Protein AF-A0A8B7NJ56-F1 (afdb_monomer_lite)

Foldseek 3Di:
DPVVVVVVVVVVPPDPQLCCPNHCLVVLLVQLVVLVVCPVPDDPVSSVVSVVSNVVSVVVSCVVVVVVCVVPDPVCVVCVVVVVVVVCVVVPPVVVVVVVVVVCVVPVVVVVVVPDDD

Structure (mmCIF, N/CA/C/O backbone):
data_AF-A0A8B7NJ56-F1
#
_entry.id   AF-A0A8B7NJ56-F1
#
loop_
_atom_site.group_PDB
_atom_site.id
_atom_site.type_symbol
_atom_site.label_atom_id
_atom_site.label_alt_id
_atom_site.label_comp_id
_atom_site.label_asym_id
_atom_site.label_entity_id
_atom_site.label_seq_id
_atom_site.pdbx_PDB_ins_code
_atom_site.Cartn_x
_atom_site.Cartn_y
_atom_site.Cartn_z
_atom_site.occupancy
_atom_site.B_iso_or_equiv
_atom_site.auth_seq_id
_atom_site.auth_comp_id
_atom_site.auth_asym_id
_atom_site.auth_atom_id
_atom_site.pdbx_PDB_model_num
ATOM 1 N N . MET A 1 1 ? -28.098 -29.980 14.544 1.00 54.25 1 MET A N 1
ATOM 2 C CA . MET A 1 1 ? -26.765 -29.330 14.567 1.00 54.25 1 MET A CA 1
ATOM 3 C C . MET A 1 1 ? -26.310 -28.888 13.172 1.00 54.25 1 MET A C 1
ATOM 5 O O . MET A 1 1 ? -25.284 -28.233 13.063 1.00 54.25 1 MET A O 1
ATOM 9 N N . ASP A 1 2 ? -27.107 -29.139 12.131 1.00 60.75 2 ASP A N 1
ATOM 10 C CA . ASP A 1 2 ? -26.711 -28.946 10.728 1.00 60.75 2 ASP A CA 1
ATOM 11 C C . ASP A 1 2 ? -26.980 -27.530 10.190 1.00 60.75 2 ASP A C 1
ATOM 13 O O . ASP A 1 2 ? -26.286 -27.057 9.295 1.00 60.75 2 ASP A O 1
ATOM 17 N N . ASN A 1 3 ? -27.918 -26.794 10.798 1.00 60.06 3 ASN A N 1
ATOM 18 C CA . ASN A 1 3 ? -28.292 -25.446 10.351 1.00 60.06 3 ASN A CA 1
ATOM 19 C C . ASN A 1 3 ? -27.272 -24.357 10.753 1.00 60.06 3 ASN A C 1
ATOM 21 O O . ASN A 1 3 ? -27.159 -23.329 10.101 1.00 60.06 3 ASN A O 1
ATOM 25 N N . ALA A 1 4 ? -26.480 -24.596 11.806 1.00 61.66 4 ALA A N 1
ATOM 26 C CA . ALA A 1 4 ? -25.437 -23.666 12.255 1.00 61.66 4 ALA A CA 1
ATOM 27 C C . ALA A 1 4 ? -24.161 -23.737 11.398 1.00 61.66 4 ALA A C 1
ATOM 29 O O . ALA A 1 4 ? -23.346 -22.819 11.437 1.00 61.66 4 ALA A O 1
ATOM 30 N N . LYS A 1 5 ? -23.977 -24.831 10.647 1.00 60.78 5 LYS A N 1
ATOM 31 C CA . LYS A 1 5 ? -22.872 -24.984 9.697 1.00 60.78 5 LYS A CA 1
ATOM 32 C C . LYS A 1 5 ? -23.228 -24.326 8.362 1.00 60.78 5 LYS A C 1
ATOM 34 O O . LYS A 1 5 ? -22.450 -23.524 7.877 1.00 60.78 5 LYS A O 1
ATOM 39 N N . ALA A 1 6 ? -24.459 -24.523 7.880 1.00 59.53 6 ALA A N 1
ATOM 40 C CA . ALA A 1 6 ? -24.974 -23.862 6.679 1.00 59.53 6 ALA A CA 1
ATOM 41 C C . ALA A 1 6 ? -25.051 -22.324 6.795 1.00 59.53 6 ALA A C 1
ATOM 43 O O . ALA A 1 6 ? -24.849 -21.635 5.800 1.00 59.53 6 ALA A O 1
ATOM 44 N N . ASP A 1 7 ? -25.319 -21.781 7.987 1.00 56.56 7 ASP A N 1
ATOM 45 C CA . ASP A 1 7 ? -25.309 -20.331 8.254 1.00 56.56 7 ASP A CA 1
ATOM 46 C C . ASP A 1 7 ? -23.877 -19.762 8.360 1.00 56.56 7 ASP A C 1
ATOM 48 O O . ASP A 1 7 ? -23.598 -18.657 7.900 1.00 56.56 7 ASP A O 1
ATOM 52 N N . ARG A 1 8 ? -22.928 -20.553 8.889 1.00 57.16 8 ARG A N 1
ATOM 53 C CA . ARG A 1 8 ? -21.502 -20.183 8.927 1.00 57.16 8 ARG A CA 1
ATOM 54 C C . ARG A 1 8 ? -20.827 -20.274 7.560 1.00 57.16 8 ARG A C 1
ATOM 56 O O . ARG A 1 8 ? -20.029 -19.399 7.245 1.00 57.16 8 ARG A O 1
ATOM 63 N N . ASP A 1 9 ? -21.190 -21.265 6.750 1.00 52.62 9 ASP A N 1
ATOM 64 C CA . ASP A 1 9 ? -20.691 -21.429 5.382 1.00 52.62 9 ASP A CA 1
ATOM 65 C C . ASP A 1 9 ? -21.241 -20.312 4.461 1.00 52.62 9 ASP A C 1
ATOM 67 O O . ASP A 1 9 ? -20.530 -19.808 3.595 1.00 52.62 9 ASP A O 1
ATOM 71 N N . GLN A 1 10 ? -22.472 -19.832 4.701 1.00 52.25 10 GLN A N 1
ATOM 72 C CA . GLN A 1 10 ? -23.060 -18.684 3.985 1.00 52.25 10 GLN A CA 1
ATOM 73 C C . GLN A 1 10 ? -22.479 -17.320 4.404 1.00 52.25 10 GLN A C 1
ATOM 75 O O . GLN A 1 10 ? -22.551 -16.358 3.636 1.00 52.25 10 GLN A O 1
ATOM 80 N N . ALA A 1 11 ? -21.877 -17.215 5.592 1.00 51.41 11 ALA A N 1
ATOM 81 C CA . ALA A 1 11 ? -21.244 -15.984 6.066 1.00 51.41 11 ALA A CA 1
ATOM 82 C C . ALA A 1 11 ? -19.818 -15.771 5.513 1.00 51.41 11 ALA A C 1
ATOM 84 O O . ALA A 1 11 ? -19.349 -14.632 5.495 1.00 51.41 11 ALA A O 1
ATOM 85 N N . GLU A 1 12 ? -19.139 -16.823 5.036 1.00 52.03 12 GLU A N 1
ATOM 86 C CA . GLU A 1 12 ? -17.813 -16.720 4.397 1.00 52.03 12 GLU A CA 1
ATOM 87 C C . GLU A 1 12 ? -17.866 -16.408 2.889 1.00 52.03 12 GLU A C 1
ATOM 89 O O . GLU A 1 12 ? -16.920 -15.823 2.357 1.00 52.03 12 GLU A O 1
ATOM 94 N N . ASP A 1 13 ? -18.961 -16.742 2.198 1.00 49.28 13 ASP A N 1
ATOM 95 C CA . ASP A 1 13 ? -19.052 -16.639 0.730 1.00 49.28 13 ASP A CA 1
ATOM 96 C C . ASP A 1 13 ? -19.449 -15.241 0.219 1.00 49.28 13 ASP A C 1
ATOM 98 O O . ASP A 1 13 ? -19.196 -14.881 -0.931 1.00 49.28 13 ASP A O 1
ATOM 102 N N . LYS A 1 14 ? -19.982 -14.367 1.083 1.00 46.59 14 LYS A N 1
ATOM 103 C CA . LYS A 1 14 ? -20.295 -12.978 0.708 1.00 46.59 14 LYS A CA 1
ATOM 104 C C . LYS A 1 14 ? -19.045 -12.087 0.750 1.00 46.59 14 LYS A C 1
ATOM 106 O O . LYS A 1 14 ? -19.021 -11.064 1.434 1.00 46.59 14 LYS A O 1
ATOM 111 N N . LYS A 1 15 ? -17.988 -12.465 0.025 1.00 60.19 15 LYS A N 1
ATOM 112 C CA . LYS A 1 15 ? -16.855 -11.571 -0.252 1.00 60.19 15 LYS A CA 1
ATOM 113 C C . LYS A 1 15 ? -17.391 -10.348 -0.992 1.00 60.19 15 LYS A C 1
ATOM 115 O O . LYS A 1 15 ? -17.864 -10.464 -2.119 1.00 60.19 15 LYS A O 1
ATOM 120 N N . GLU A 1 16 ? -17.345 -9.180 -0.350 1.00 61.78 16 GLU A N 1
ATOM 121 C CA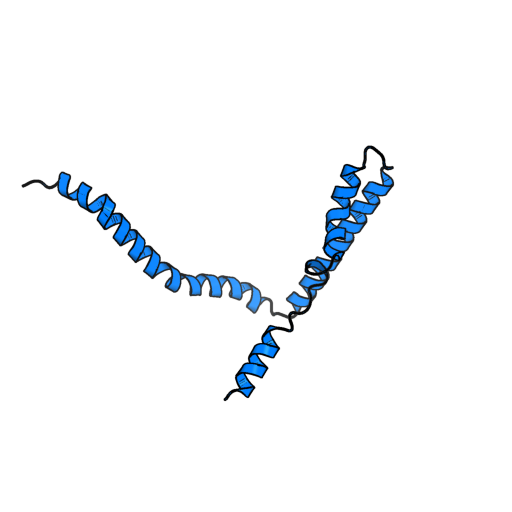 . GLU A 1 16 ? -17.546 -7.906 -1.044 1.00 61.78 16 GLU A CA 1
ATOM 122 C C . GLU A 1 16 ? -16.615 -7.883 -2.261 1.00 61.78 16 GLU A C 1
ATOM 124 O O . GLU A 1 16 ? -15.397 -7.945 -2.104 1.00 61.78 16 GLU A O 1
ATOM 129 N N . VAL A 1 17 ? -17.194 -7.842 -3.463 1.00 58.97 17 VAL A N 1
ATOM 130 C CA . VAL A 1 17 ? -16.439 -7.765 -4.717 1.00 58.97 17 VAL A CA 1
ATOM 131 C C . VAL A 1 17 ? -15.620 -6.477 -4.678 1.00 58.97 17 VAL A C 1
ATOM 133 O O . VAL A 1 17 ? -16.184 -5.379 -4.670 1.00 58.97 17 VAL A O 1
ATOM 136 N N . ASP A 1 18 ? -14.292 -6.591 -4.616 1.00 68.50 18 ASP A N 1
ATOM 137 C CA . ASP A 1 18 ? -13.410 -5.428 -4.641 1.00 68.50 18 ASP A CA 1
ATOM 138 C C . ASP A 1 18 ? -13.396 -4.911 -6.080 1.00 68.50 18 ASP A C 1
ATOM 140 O O . ASP A 1 18 ? -12.722 -5.464 -6.944 1.00 68.50 18 ASP A O 1
ATOM 144 N N . ILE A 1 19 ? -14.169 -3.861 -6.364 1.00 73.12 19 ILE A N 1
ATOM 145 C CA . ILE A 1 19 ? -14.335 -3.288 -7.712 1.00 73.12 19 ILE A CA 1
ATOM 146 C C . ILE A 1 19 ? -12.977 -2.969 -8.368 1.00 73.12 19 ILE A C 1
ATOM 148 O O . ILE A 1 19 ? -12.832 -3.085 -9.584 1.00 73.12 19 ILE A O 1
ATOM 152 N N . TYR A 1 20 ? -11.952 -2.639 -7.581 1.00 73.56 20 TYR A N 1
ATOM 153 C CA . TYR A 1 20 ? -10.616 -2.308 -8.075 1.00 73.56 20 TYR A CA 1
ATOM 154 C C . TYR A 1 20 ? -9.713 -3.540 -8.276 1.00 73.56 20 TYR A C 1
ATOM 156 O O . TYR A 1 20 ? -8.690 -3.478 -8.956 1.00 73.56 20 TYR A O 1
ATOM 164 N N . ARG A 1 21 ? -10.067 -4.707 -7.733 1.00 69.50 21 ARG A N 1
ATOM 165 C CA . ARG A 1 21 ? -9.304 -5.951 -7.945 1.00 69.50 21 ARG A CA 1
ATOM 166 C C . ARG A 1 21 ? -10.035 -6.989 -8.774 1.00 69.50 21 ARG A C 1
ATOM 168 O O . ARG A 1 21 ? -9.409 -7.649 -9.596 1.00 69.50 21 ARG A O 1
ATOM 175 N N . ASP A 1 22 ? -11.325 -7.139 -8.589 1.00 76.88 22 ASP A N 1
ATOM 176 C CA . ASP A 1 22 ? -12.074 -8.266 -9.131 1.00 76.88 22 ASP A CA 1
ATOM 177 C C . ASP A 1 22 ? -12.791 -7.896 -10.437 1.00 76.88 22 ASP A C 1
ATOM 179 O O . ASP A 1 22 ? -13.290 -8.764 -11.146 1.00 76.88 22 ASP A O 1
ATOM 183 N N . THR A 1 23 ? -12.787 -6.608 -10.800 1.00 80.50 23 THR A N 1
ATOM 184 C CA . THR A 1 23 ? -13.425 -6.084 -12.017 1.00 80.50 23 THR A CA 1
ATOM 185 C C . THR A 1 23 ? -12.370 -5.589 -13.023 1.00 80.50 23 THR A C 1
ATOM 187 O O . THR A 1 23 ? -11.298 -5.123 -12.622 1.00 80.50 23 THR A O 1
ATOM 190 N N . PRO A 1 24 ? -12.652 -5.608 -14.344 1.00 79.31 24 PRO A N 1
ATOM 191 C CA . PRO A 1 24 ? -11.788 -5.029 -15.382 1.00 79.31 24 PRO A CA 1
ATOM 192 C C . PRO A 1 24 ? -11.425 -3.546 -15.203 1.00 79.31 24 PRO A C 1
ATOM 194 O O . PRO A 1 24 ? -10.540 -3.067 -15.904 1.00 79.31 24 PRO A O 1
ATOM 197 N N . VAL A 1 25 ? -12.020 -2.826 -14.244 1.00 81.12 25 VAL A N 1
ATOM 198 C CA . VAL A 1 25 ? -11.596 -1.470 -13.842 1.00 81.12 25 VAL A CA 1
ATOM 199 C C . VAL A 1 25 ? -10.100 -1.434 -13.496 1.00 81.12 25 VAL A C 1
ATOM 201 O O . VAL A 1 25 ? -9.435 -0.447 -13.795 1.00 81.12 25 VAL A O 1
ATOM 204 N N . ARG A 1 26 ? -9.525 -2.541 -13.002 1.00 83.56 26 ARG A N 1
ATOM 205 C CA . ARG A 1 26 ? -8.075 -2.690 -12.794 1.00 83.56 26 ARG A CA 1
ATOM 206 C C . ARG A 1 26 ? -7.229 -2.390 -14.034 1.00 83.56 26 ARG A C 1
ATOM 208 O O . ARG A 1 26 ? -6.116 -1.888 -13.907 1.00 83.56 26 ARG A O 1
ATOM 215 N N . LEU A 1 27 ? -7.744 -2.674 -15.231 1.00 83.81 27 LEU A N 1
ATOM 216 C CA . LEU A 1 27 ? -7.043 -2.424 -16.493 1.00 83.81 27 LEU A CA 1
ATOM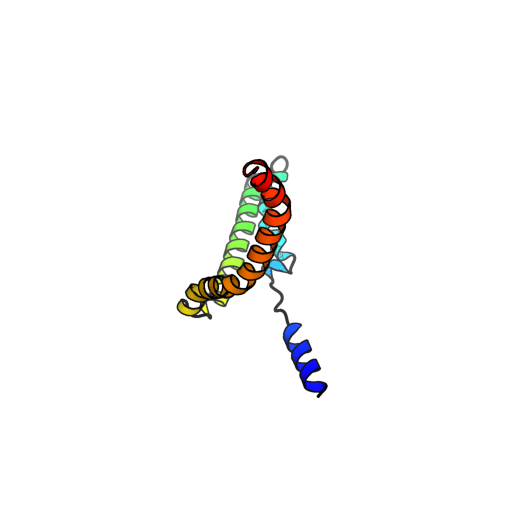 217 C C . LEU A 1 27 ? -6.807 -0.927 -16.733 1.00 83.81 27 LEU A C 1
ATOM 219 O O . LEU A 1 27 ? -5.830 -0.567 -17.383 1.00 83.81 27 LEU A O 1
ATOM 223 N N . LEU A 1 28 ? -7.637 -0.052 -16.153 1.00 87.00 28 LEU A N 1
ATOM 224 C CA . LEU A 1 28 ? -7.442 1.397 -16.226 1.00 87.00 28 LEU A CA 1
ATOM 225 C C . LEU A 1 28 ? -6.145 1.837 -15.539 1.00 87.00 28 LEU A C 1
ATOM 227 O O . LEU A 1 28 ? -5.531 2.801 -15.979 1.00 87.00 28 LEU A O 1
ATOM 231 N N . GLY A 1 29 ? -5.678 1.100 -14.525 1.00 84.19 29 GLY A N 1
ATOM 232 C CA . GLY A 1 29 ? -4.371 1.328 -13.909 1.00 84.19 29 GLY A CA 1
ATOM 233 C C . GLY A 1 29 ? -3.206 1.124 -14.884 1.00 84.19 29 GLY A C 1
ATOM 234 O O . GLY A 1 29 ? -2.234 1.874 -14.832 1.00 84.19 29 GLY A O 1
ATOM 235 N N . TYR A 1 30 ? -3.343 0.197 -15.835 1.00 86.62 30 TYR A N 1
ATOM 236 C CA . TYR A 1 30 ? -2.331 -0.129 -16.848 1.00 86.62 30 TYR A CA 1
ATOM 237 C C . TYR A 1 30 ? -2.494 0.655 -18.159 1.00 86.62 30 TYR A C 1
ATOM 239 O O . TYR A 1 30 ? -1.675 0.519 -19.067 1.00 86.62 30 TYR A O 1
ATOM 247 N N . ALA A 1 31 ? -3.525 1.502 -18.277 1.00 88.38 31 ALA A N 1
ATOM 248 C CA . ALA A 1 31 ? -3.806 2.260 -19.497 1.00 88.38 31 ALA A CA 1
ATOM 249 C C . ALA A 1 31 ? -2.605 3.105 -19.953 1.00 88.38 31 ALA A C 1
ATOM 251 O O . ALA A 1 31 ? -2.356 3.232 -21.150 1.00 88.38 31 ALA A O 1
ATOM 252 N N . ASN A 1 32 ? -1.842 3.643 -19.001 1.00 88.06 32 ASN A N 1
ATOM 253 C CA . ASN A 1 32 ? -0.599 4.356 -19.258 1.00 88.06 32 ASN A CA 1
ATOM 254 C C . ASN A 1 32 ? 0.436 3.535 -20.058 1.00 88.06 32 ASN A C 1
ATOM 256 O O . ASN A 1 32 ? 0.980 4.016 -21.048 1.00 88.06 32 ASN A O 1
ATOM 260 N N . GLU A 1 33 ? 0.672 2.283 -19.674 1.00 86.94 33 GLU A N 1
ATOM 261 C CA . GLU A 1 33 ? 1.661 1.415 -20.329 1.00 86.94 33 GLU A CA 1
ATOM 262 C C . GLU A 1 33 ? 1.238 1.070 -21.762 1.00 86.94 33 GLU A C 1
ATOM 264 O O . GLU A 1 33 ? 2.055 1.063 -22.684 1.00 86.94 33 GLU A O 1
ATOM 269 N N . VAL A 1 34 ? -0.066 0.865 -21.969 1.00 86.44 34 VAL A N 1
ATOM 270 C CA . VAL A 1 34 ? -0.649 0.698 -23.303 1.00 86.44 34 VAL A CA 1
ATOM 271 C C . VAL A 1 34 ? -0.438 1.969 -24.133 1.00 86.44 34 VAL A C 1
ATOM 273 O O . VAL A 1 34 ? 0.037 1.879 -25.262 1.00 86.44 34 VAL A O 1
ATOM 276 N N . GLY A 1 35 ? -0.707 3.156 -23.582 1.00 84.69 35 GLY A N 1
ATOM 277 C CA . GLY A 1 35 ? -0.484 4.436 -24.264 1.00 84.69 35 GLY A CA 1
ATOM 278 C C . GLY A 1 35 ? 0.971 4.651 -24.690 1.00 84.69 35 GLY A C 1
ATOM 279 O O . GLY A 1 35 ? 1.233 5.037 -25.829 1.00 84.69 35 GLY A O 1
ATOM 280 N N . GLU A 1 36 ? 1.923 4.327 -23.817 1.00 84.19 36 GLU A N 1
ATOM 281 C CA . GLU A 1 36 ? 3.354 4.389 -24.133 1.00 84.19 36 GLU A CA 1
ATOM 282 C C . GLU A 1 36 ? 3.758 3.400 -25.239 1.00 84.19 36 GLU A C 1
ATOM 284 O O . GLU A 1 36 ? 4.507 3.768 -26.147 1.00 84.19 36 GLU A O 1
ATOM 289 N N . SER A 1 37 ? 3.210 2.180 -25.251 1.00 89.25 37 SER A N 1
ATOM 290 C CA . SER A 1 37 ? 3.519 1.190 -26.297 1.00 89.25 37 SER A CA 1
ATOM 291 C C . SER A 1 37 ? 3.122 1.639 -27.714 1.00 89.25 37 SER A C 1
ATOM 293 O O . SER A 1 37 ? 3.765 1.250 -28.690 1.00 89.25 37 SER A O 1
ATOM 295 N N . PHE A 1 38 ? 2.126 2.526 -27.833 1.00 87.06 38 PHE A N 1
ATOM 296 C CA . PHE A 1 38 ? 1.659 3.086 -29.105 1.00 87.06 38 PHE A CA 1
ATOM 297 C C . PHE A 1 38 ? 2.161 4.510 -29.378 1.00 87.06 38 PHE A C 1
ATOM 299 O O . PHE A 1 38 ? 1.771 5.105 -30.384 1.00 87.06 38 PHE A O 1
ATOM 306 N N . ARG A 1 39 ? 3.083 5.057 -28.571 1.00 81.62 39 ARG A N 1
ATOM 307 C CA . ARG A 1 39 ? 3.627 6.419 -28.747 1.00 81.62 39 ARG A CA 1
ATOM 308 C C . ARG A 1 39 ? 4.246 6.662 -30.132 1.00 81.62 39 ARG A C 1
ATOM 310 O O . ARG A 1 39 ? 4.294 7.799 -30.587 1.00 81.62 39 ARG A O 1
ATOM 317 N N . ALA A 1 40 ? 4.694 5.606 -30.814 1.00 82.62 40 ALA A N 1
ATOM 318 C CA . ALA A 1 40 ? 5.192 5.676 -32.190 1.00 82.62 40 ALA A CA 1
ATOM 319 C C . ALA A 1 40 ? 4.098 5.994 -33.233 1.00 82.62 40 ALA A C 1
ATOM 321 O O . ALA A 1 40 ? 4.412 6.478 -34.316 1.00 82.62 40 ALA A O 1
ATOM 322 N N . LEU A 1 41 ? 2.829 5.725 -32.913 1.00 80.88 41 LEU A N 1
ATOM 323 C CA . LEU A 1 41 ? 1.674 5.875 -33.804 1.00 80.88 41 LEU A CA 1
ATOM 324 C C . LEU A 1 41 ? 0.672 6.935 -33.310 1.00 80.88 41 LEU A C 1
ATOM 326 O O . LEU A 1 41 ? -0.077 7.486 -34.113 1.00 80.88 41 LEU A O 1
ATOM 330 N N . THR A 1 42 ? 0.646 7.240 -32.009 1.00 73.69 42 THR A N 1
ATOM 331 C CA . THR A 1 42 ? -0.340 8.148 -31.397 1.00 73.69 42 THR A CA 1
ATOM 332 C C . THR A 1 42 ? 0.253 9.487 -30.955 1.00 73.69 42 THR A C 1
ATOM 334 O O . THR A 1 42 ? 1.397 9.565 -30.514 1.00 73.69 42 THR A O 1
ATOM 337 N N . SER A 1 43 ? -0.561 10.547 -31.003 1.00 75.25 43 SER A N 1
ATOM 338 C CA . SER A 1 43 ? -0.187 11.898 -30.559 1.00 75.25 43 SER A CA 1
ATOM 339 C C . SER A 1 43 ? 0.159 11.955 -29.055 1.00 75.25 43 SER A C 1
ATOM 341 O O . SER A 1 43 ? -0.537 11.326 -28.253 1.00 75.25 43 SER A O 1
ATOM 343 N N . PRO A 1 44 ? 1.152 12.762 -28.621 1.00 82.50 44 PRO A N 1
ATOM 344 C CA . PRO A 1 44 ? 1.574 12.857 -27.216 1.00 82.50 44 PRO A CA 1
ATOM 345 C C . PRO A 1 44 ? 0.469 13.230 -26.216 1.00 82.50 44 PRO A C 1
ATOM 347 O O . PRO A 1 44 ? 0.576 12.919 -25.031 1.00 82.50 44 PRO A O 1
ATOM 350 N N . TRP A 1 45 ? -0.603 13.896 -26.659 1.00 85.06 45 TRP A N 1
ATOM 351 C CA . TRP A 1 45 ? -1.736 14.228 -25.787 1.00 85.06 45 TRP A CA 1
ATOM 352 C C . TRP A 1 45 ? -2.508 12.979 -25.337 1.00 85.06 45 TRP A C 1
ATOM 354 O O . TRP A 1 45 ? -2.968 12.921 -24.200 1.00 85.06 45 TRP A O 1
ATOM 364 N N . PHE A 1 46 ? -2.575 11.951 -26.189 1.00 85.75 46 PHE A N 1
ATOM 365 C CA . PHE A 1 46 ? -3.223 10.680 -25.869 1.00 85.75 46 PHE A CA 1
ATOM 366 C C . PHE A 1 46 ? -2.495 9.945 -24.737 1.00 85.75 46 PHE A C 1
ATOM 368 O O . PHE A 1 46 ? -3.119 9.517 -23.773 1.00 85.75 46 PHE A O 1
ATOM 375 N N . VAL A 1 47 ? -1.164 9.904 -24.793 1.00 82.94 47 VAL A N 1
ATOM 376 C CA . VAL A 1 47 ? -0.328 9.316 -23.737 1.00 82.94 47 VAL A CA 1
ATOM 377 C C . VAL A 1 47 ? -0.525 10.053 -22.407 1.00 82.94 47 VAL A C 1
ATOM 379 O O . VAL A 1 47 ? -0.714 9.455 -21.351 1.00 82.94 47 VAL A O 1
ATOM 382 N N . ARG A 1 48 ? -0.580 11.388 -22.435 1.00 90.12 48 ARG A N 1
ATOM 383 C CA . ARG A 1 48 ? -0.844 12.187 -21.225 1.00 90.12 48 ARG A CA 1
ATOM 384 C C . ARG A 1 48 ? -2.237 11.918 -20.653 1.00 90.12 48 ARG A C 1
ATOM 386 O O . ARG A 1 48 ? -2.394 11.895 -19.433 1.00 90.12 48 ARG A O 1
ATOM 393 N N . ALA A 1 49 ? -3.228 11.675 -21.510 1.00 90.81 49 ALA A N 1
ATOM 394 C CA . ALA A 1 49 ? -4.555 11.261 -21.076 1.00 90.81 49 ALA A CA 1
ATOM 395 C C . ALA A 1 49 ? -4.526 9.878 -20.398 1.00 90.81 49 ALA A C 1
ATOM 397 O O . ALA A 1 49 ? -5.147 9.719 -19.348 1.00 90.81 49 ALA A O 1
ATOM 398 N N . THR A 1 50 ? -3.754 8.907 -20.907 1.00 89.25 50 THR A N 1
ATOM 399 C CA . THR A 1 50 ? -3.627 7.578 -20.279 1.00 89.25 50 THR A CA 1
ATOM 400 C C . THR A 1 50 ? -2.920 7.623 -18.923 1.00 89.25 50 THR A C 1
ATOM 402 O O . THR A 1 50 ? -3.360 6.949 -17.992 1.00 89.25 50 THR A O 1
ATOM 405 N N . TYR A 1 51 ? -1.908 8.483 -18.756 1.00 89.06 51 TYR A N 1
ATOM 406 C CA . TYR A 1 51 ? -1.336 8.793 -17.436 1.00 89.06 51 TYR A CA 1
ATOM 407 C C . TYR A 1 51 ? -2.392 9.369 -16.476 1.00 89.06 51 TYR A C 1
ATOM 409 O O . TYR A 1 51 ? -2.442 8.983 -15.308 1.00 89.06 51 TYR A O 1
ATOM 417 N N . GLY A 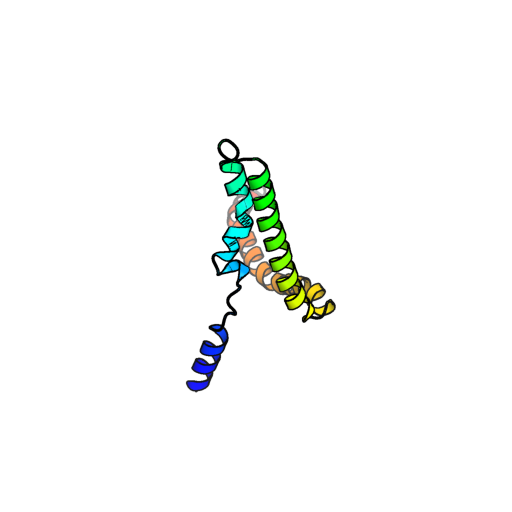1 52 ? -3.256 10.268 -16.962 1.00 93.69 52 GLY A N 1
ATOM 418 C CA . GLY A 1 52 ? -4.350 10.844 -16.176 1.00 93.69 52 GLY A CA 1
ATOM 419 C C . GLY A 1 52 ? -5.374 9.802 -15.714 1.00 93.69 52 GLY A C 1
ATOM 420 O O . GLY A 1 52 ? -5.780 9.820 -14.553 1.00 93.69 52 GLY A O 1
ATOM 421 N N . VAL A 1 53 ? -5.744 8.862 -16.589 1.00 92.44 53 VAL A N 1
ATOM 422 C CA . VAL A 1 53 ? -6.669 7.757 -16.276 1.00 92.44 53 VAL A CA 1
ATOM 423 C C . VAL A 1 53 ? -6.085 6.826 -15.211 1.00 92.44 53 VAL A C 1
ATOM 425 O O . VAL A 1 53 ? -6.743 6.578 -14.200 1.00 92.44 53 VAL A O 1
ATOM 428 N N . SER A 1 54 ? -4.839 6.370 -15.383 1.00 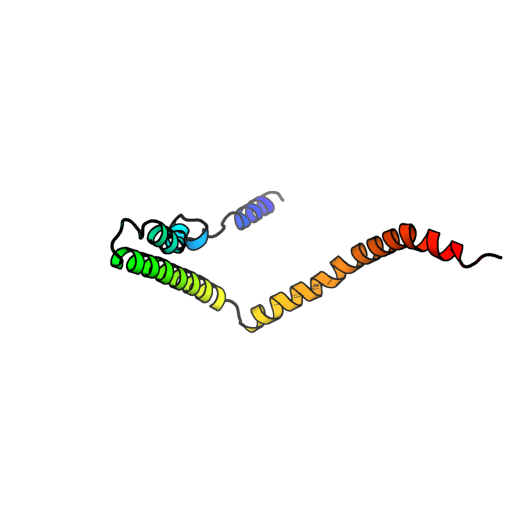89.19 54 SER A N 1
ATOM 429 C CA . SER A 1 54 ? -4.149 5.542 -14.384 1.00 89.19 54 SER A CA 1
ATOM 430 C C . SER A 1 54 ? -4.004 6.269 -13.043 1.00 89.19 54 SER A C 1
ATOM 432 O O . SER A 1 54 ? -4.254 5.687 -11.988 1.00 89.19 54 SER A O 1
ATOM 434 N N . GLY A 1 55 ? -3.639 7.555 -13.067 1.00 91.31 55 GLY A N 1
ATOM 435 C CA . GLY A 1 55 ? -3.498 8.372 -11.861 1.00 91.31 55 GLY A CA 1
ATOM 436 C C . GLY A 1 55 ? -4.813 8.518 -11.094 1.00 91.31 55 GLY A C 1
ATOM 437 O O . GLY A 1 55 ? -4.852 8.295 -9.885 1.00 91.31 55 GLY A O 1
ATOM 438 N N . LEU A 1 56 ? -5.909 8.823 -11.795 1.00 93.62 56 LEU A N 1
ATOM 439 C CA . LEU A 1 56 ? -7.237 8.917 -11.190 1.00 93.62 56 LEU A CA 1
ATOM 440 C C . LEU A 1 56 ? -7.688 7.575 -10.599 1.00 93.62 56 LEU A C 1
ATOM 442 O O . LEU A 1 56 ? -8.231 7.547 -9.496 1.00 93.62 56 LEU A O 1
ATOM 446 N N . TYR A 1 57 ? -7.425 6.471 -11.299 1.00 89.38 57 TYR A N 1
ATOM 447 C CA . TYR A 1 57 ? -7.734 5.126 -10.822 1.00 89.38 57 TYR A CA 1
ATOM 448 C C . TYR A 1 57 ? -7.026 4.809 -9.496 1.00 89.38 57 TYR A C 1
ATOM 450 O O . TYR A 1 57 ? -7.674 4.380 -8.544 1.00 89.38 57 TYR A O 1
ATOM 458 N N . VAL A 1 58 ? -5.720 5.081 -9.394 1.00 89.31 58 VAL A N 1
ATOM 459 C CA . VAL A 1 58 ? -4.946 4.840 -8.162 1.00 89.31 58 VAL A CA 1
ATOM 460 C C . VAL A 1 58 ? -5.443 5.712 -7.007 1.00 89.31 58 VAL A C 1
ATOM 462 O O . VAL A 1 58 ? -5.542 5.236 -5.874 1.00 89.31 58 VAL A O 1
ATOM 465 N N . VAL A 1 59 ? -5.792 6.975 -7.272 1.00 92.88 59 VAL A N 1
ATOM 466 C CA . VAL A 1 59 ? -6.372 7.870 -6.257 1.00 92.88 59 VAL A CA 1
ATOM 467 C C . VAL A 1 59 ? -7.730 7.347 -5.777 1.00 92.88 59 VAL A C 1
ATOM 469 O O . VAL A 1 59 ? -7.980 7.312 -4.570 1.00 92.88 59 VAL A O 1
ATOM 472 N N . ALA A 1 60 ? -8.592 6.894 -6.687 1.00 88.19 60 ALA A N 1
ATOM 473 C CA . ALA A 1 60 ? -9.893 6.327 -6.340 1.00 88.19 60 ALA A CA 1
ATOM 474 C C . ALA A 1 60 ? -9.755 5.027 -5.520 1.00 88.19 60 ALA A C 1
ATOM 476 O O . ALA A 1 60 ? -10.363 4.905 -4.457 1.00 88.19 60 ALA A O 1
ATOM 477 N N . ASP A 1 61 ? -8.878 4.110 -5.938 1.00 86.94 61 ASP A N 1
ATOM 478 C CA . ASP A 1 61 ? -8.583 2.869 -5.207 1.00 86.94 61 ASP A CA 1
ATOM 479 C C . ASP A 1 61 ? -8.033 3.155 -3.800 1.00 86.94 61 ASP A C 1
ATOM 481 O O . ASP A 1 61 ? -8.497 2.608 -2.794 1.00 86.94 61 ASP A O 1
ATOM 485 N N . THR A 1 62 ? -7.081 4.088 -3.702 1.00 88.12 62 THR A N 1
ATOM 486 C CA . THR A 1 62 ? -6.456 4.449 -2.425 1.00 88.12 62 THR A CA 1
ATOM 487 C C . THR A 1 62 ? -7.452 5.112 -1.481 1.00 88.12 62 THR A C 1
ATOM 489 O O . THR A 1 62 ? -7.433 4.827 -0.286 1.00 88.12 62 THR A O 1
ATOM 492 N N . THR A 1 63 ? -8.336 5.980 -1.979 1.00 89.44 63 THR A N 1
ATOM 493 C CA . THR A 1 63 ? -9.346 6.653 -1.143 1.00 89.44 63 THR A CA 1
ATOM 494 C C . THR A 1 63 ? -10.427 5.688 -0.650 1.00 89.44 63 THR A C 1
ATOM 496 O O . THR A 1 63 ? -10.789 5.749 0.530 1.00 89.44 63 THR A O 1
ATOM 499 N N . ASP A 1 64 ? -10.879 4.743 -1.482 1.00 85.31 64 ASP A N 1
ATOM 500 C CA . ASP A 1 64 ? -11.803 3.674 -1.073 1.00 85.31 64 ASP A CA 1
ATOM 501 C C . ASP A 1 64 ? -11.179 2.772 0.005 1.00 85.31 64 ASP A C 1
ATOM 503 O O . ASP A 1 64 ? -11.749 2.562 1.081 1.00 85.31 64 ASP A O 1
ATOM 507 N N . LYS A 1 65 ? -9.943 2.311 -0.210 1.00 82.44 65 LYS A N 1
ATOM 508 C CA . LYS A 1 65 ? -9.233 1.502 0.790 1.00 82.44 65 LYS A CA 1
ATOM 509 C C . LYS A 1 65 ? -8.939 2.303 2.056 1.00 82.44 65 LYS A C 1
ATOM 511 O O . LYS A 1 65 ? -9.116 1.785 3.157 1.00 82.44 65 LYS A O 1
ATOM 516 N N . ALA A 1 66 ? -8.542 3.571 1.946 1.00 84.94 66 ALA A N 1
ATOM 517 C CA . ALA A 1 66 ? -8.256 4.429 3.094 1.00 84.94 66 ALA A CA 1
ATOM 518 C C . ALA A 1 66 ? -9.495 4.684 3.958 1.00 84.94 66 ALA A C 1
ATOM 520 O O . ALA A 1 66 ? -9.395 4.609 5.183 1.00 84.94 66 ALA A O 1
ATOM 521 N N . THR A 1 67 ? -10.659 4.927 3.353 1.00 83.00 67 THR A N 1
ATOM 522 C CA . THR A 1 67 ? -11.927 5.116 4.079 1.00 83.00 67 THR A CA 1
ATOM 523 C C . THR A 1 67 ? -12.413 3.827 4.735 1.00 83.00 67 THR A C 1
ATOM 525 O O . THR A 1 67 ? -12.809 3.853 5.903 1.00 83.00 67 THR A O 1
ATOM 528 N N . LYS A 1 68 ? -12.312 2.680 4.052 1.00 80.44 68 LYS A N 1
ATOM 529 C CA . LYS A 1 68 ? -12.588 1.363 4.656 1.00 80.44 68 LYS A CA 1
ATOM 530 C C . LYS A 1 68 ? -11.673 1.097 5.844 1.00 80.44 68 LYS A C 1
ATOM 532 O O . LYS A 1 68 ? -12.141 0.737 6.924 1.00 80.44 68 LYS A O 1
ATOM 537 N N . MET A 1 69 ? -10.377 1.354 5.678 1.00 79.19 69 MET A N 1
ATOM 538 C CA . MET A 1 69 ? -9.413 1.213 6.756 1.00 79.19 69 MET A CA 1
ATOM 539 C C . MET A 1 69 ? -9.720 2.180 7.902 1.00 79.19 69 MET A C 1
ATOM 541 O O . MET A 1 69 ? -9.695 1.727 9.040 1.00 79.19 69 MET A O 1
ATOM 545 N N . ALA A 1 70 ? -10.057 3.456 7.637 1.00 78.56 70 ALA A N 1
ATOM 546 C CA . ALA A 1 70 ? -10.360 4.512 8.621 1.00 78.56 70 ALA A CA 1
ATOM 547 C C . ALA A 1 70 ? -11.350 4.083 9.718 1.00 78.56 70 ALA A C 1
ATOM 549 O O . ALA A 1 70 ? -11.205 4.510 10.861 1.00 78.56 70 ALA A O 1
ATOM 550 N N . ARG A 1 71 ? -12.283 3.177 9.402 1.00 80.31 71 ARG A N 1
ATOM 551 C CA . ARG A 1 71 ? -13.249 2.597 10.352 1.00 80.31 71 ARG A CA 1
ATOM 552 C C . ARG A 1 71 ? -12.604 1.742 11.452 1.00 80.31 71 ARG A C 1
ATOM 554 O O . ARG A 1 71 ? -13.200 1.534 12.504 1.00 80.31 71 ARG A O 1
ATOM 561 N N . VAL A 1 72 ? -11.384 1.252 11.240 1.00 81.75 72 VAL A N 1
ATOM 562 C CA . VAL A 1 72 ? -10.618 0.485 12.229 1.00 81.75 72 VAL A CA 1
ATOM 563 C C . VAL A 1 72 ? -9.743 1.437 13.060 1.00 81.75 72 VAL A C 1
ATOM 565 O O . VAL A 1 72 ? -8.930 2.151 12.471 1.00 81.75 72 VAL A O 1
ATOM 568 N N . PRO A 1 73 ? -9.810 1.442 14.405 1.00 84.00 73 PRO A N 1
ATOM 569 C CA . PRO A 1 73 ? -8.996 2.330 15.241 1.00 84.00 73 PRO A CA 1
ATOM 570 C C . PRO A 1 73 ? -7.486 2.207 14.972 1.00 84.00 73 PRO A C 1
ATOM 572 O O . PRO A 1 73 ? -6.969 1.095 14.838 1.00 84.00 73 PRO A O 1
ATOM 575 N N . LEU A 1 74 ? -6.757 3.332 14.953 1.00 80.69 74 LEU A N 1
ATOM 576 C CA . LEU A 1 74 ? -5.308 3.360 14.677 1.00 80.69 74 LEU A CA 1
ATOM 577 C C . LEU A 1 74 ? -4.508 2.455 15.621 1.00 80.69 74 LEU A C 1
ATOM 579 O O . LEU A 1 74 ? -3.595 1.763 15.176 1.00 80.69 74 LEU A O 1
ATOM 583 N N . ALA A 1 75 ? -4.862 2.434 16.908 1.00 83.75 75 ALA A N 1
ATOM 584 C CA . ALA A 1 75 ? -4.213 1.570 17.889 1.00 83.75 75 ALA A CA 1
ATOM 585 C C . ALA A 1 75 ? -4.343 0.089 17.498 1.00 83.75 75 ALA A C 1
ATOM 587 O O . ALA A 1 75 ? -3.349 -0.629 17.463 1.00 83.75 75 ALA A O 1
ATOM 588 N N . ARG A 1 76 ? -5.543 -0.349 17.096 1.00 84.69 76 ARG A N 1
ATOM 589 C CA . ARG A 1 76 ? -5.785 -1.735 16.676 1.00 84.69 76 ARG A CA 1
ATOM 590 C C . ARG A 1 76 ? -4.921 -2.116 15.475 1.00 84.69 76 ARG A C 1
ATOM 592 O O . ARG A 1 76 ? -4.351 -3.195 15.478 1.00 84.69 76 ARG A O 1
ATOM 599 N N . ARG A 1 77 ? -4.768 -1.230 14.484 1.00 81.75 77 ARG A N 1
ATOM 600 C CA . ARG A 1 77 ? -3.942 -1.507 13.293 1.00 81.75 77 ARG A CA 1
ATOM 601 C C . ARG A 1 77 ? -2.452 -1.586 13.605 1.00 81.75 77 ARG A C 1
ATOM 603 O O . ARG A 1 77 ? -1.784 -2.488 13.119 1.00 81.75 77 ARG A O 1
ATOM 610 N N . LYS A 1 78 ? -1.941 -0.657 14.419 1.00 87.50 78 LYS A N 1
ATOM 611 C CA . LYS A 1 78 ? -0.517 -0.603 14.786 1.00 87.50 78 LYS A CA 1
ATOM 612 C C . LYS A 1 78 ? -0.073 -1.849 15.549 1.00 87.50 78 LYS A C 1
ATOM 614 O O . LYS A 1 78 ? 0.994 -2.380 15.271 1.00 87.50 78 LYS A O 1
ATOM 619 N N . TRP A 1 79 ? -0.899 -2.320 16.482 1.00 92.19 79 TRP A N 1
ATOM 620 C CA . TRP A 1 79 ? -0.565 -3.485 17.300 1.00 92.19 79 TRP A CA 1
ATOM 621 C C . TRP A 1 79 ? -0.954 -4.816 16.652 1.00 92.19 79 TRP A C 1
ATOM 623 O O . TRP A 1 79 ? -0.372 -5.830 17.015 1.00 92.19 79 TRP A O 1
ATOM 633 N N . ALA A 1 80 ? -1.873 -4.837 15.678 1.00 91.88 80 ALA A N 1
ATOM 634 C CA . ALA A 1 80 ? -2.305 -6.072 15.019 1.00 91.88 80 ALA A CA 1
ATOM 635 C C . ALA A 1 80 ? -1.135 -6.837 14.388 1.00 91.88 80 ALA A C 1
ATOM 637 O O . ALA A 1 80 ? -0.915 -7.991 14.739 1.00 91.88 80 ALA A O 1
ATOM 638 N N . THR A 1 81 ? -0.352 -6.201 13.511 1.00 91.00 81 THR A N 1
ATOM 639 C CA . THR A 1 81 ? 0.765 -6.880 12.832 1.00 91.00 81 THR A CA 1
ATOM 640 C C . THR A 1 81 ? 1.818 -7.367 13.824 1.00 91.00 81 THR A C 1
ATOM 642 O O . THR A 1 81 ? 2.302 -8.488 13.705 1.00 91.00 81 THR A O 1
ATOM 645 N N . THR A 1 82 ? 2.135 -6.560 14.840 1.00 92.88 82 THR A N 1
ATOM 646 C CA . THR A 1 82 ? 3.110 -6.918 15.878 1.00 92.88 82 THR A CA 1
ATOM 647 C C . THR A 1 82 ? 2.6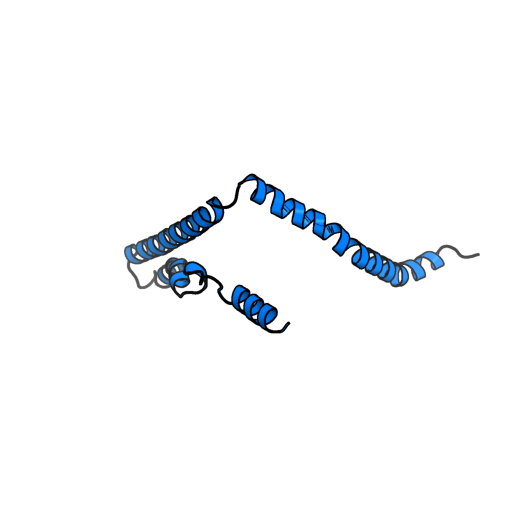38 -8.096 16.722 1.00 92.88 82 THR A C 1
ATOM 649 O O . THR A 1 82 ? 3.409 -9.021 16.954 1.00 92.88 82 THR A O 1
ATOM 652 N N . LEU A 1 83 ? 1.375 -8.094 17.160 1.00 94.75 83 LEU A N 1
ATOM 653 C CA . LEU A 1 83 ? 0.804 -9.191 17.942 1.00 94.75 83 LEU A CA 1
ATOM 654 C C . LEU A 1 83 ? 0.728 -10.474 17.121 1.00 94.75 83 LEU A C 1
ATOM 656 O O . LEU A 1 83 ? 1.078 -11.527 17.637 1.00 94.75 83 LEU A O 1
ATOM 660 N N . VAL A 1 84 ? 0.334 -10.389 15.847 1.00 94.88 84 VAL A N 1
ATOM 661 C CA . VAL A 1 84 ? 0.327 -11.543 14.937 1.00 94.88 84 VAL A CA 1
ATOM 662 C C . VAL A 1 84 ? 1.744 -12.086 14.753 1.00 94.88 84 VAL A C 1
ATOM 664 O O . VAL A 1 84 ? 1.955 -13.286 14.906 1.00 94.88 84 VAL A O 1
ATOM 667 N N . GLY A 1 85 ? 2.728 -11.221 14.494 1.00 91.88 85 GLY A N 1
ATOM 668 C CA . GLY A 1 85 ? 4.130 -11.621 14.362 1.00 91.88 85 GLY A CA 1
ATOM 669 C C . GLY A 1 85 ? 4.669 -12.291 15.627 1.00 91.88 85 GLY A C 1
ATOM 670 O O . GLY A 1 85 ? 5.201 -13.394 15.551 1.00 91.88 85 GLY A O 1
ATOM 671 N N . LEU A 1 86 ? 4.457 -11.679 16.797 1.00 94.88 86 LEU A N 1
ATOM 672 C CA . LEU A 1 86 ? 4.889 -12.218 18.089 1.00 94.88 86 LEU A CA 1
ATOM 673 C C . LEU A 1 86 ? 4.194 -13.547 18.419 1.00 94.88 86 LEU A C 1
ATOM 675 O O . LEU A 1 86 ? 4.847 -14.488 18.861 1.00 94.88 86 LEU A O 1
ATOM 679 N N . ALA A 1 87 ? 2.890 -13.647 18.157 1.00 93.12 87 ALA A N 1
ATOM 680 C CA . ALA A 1 87 ? 2.116 -14.870 18.353 1.00 93.12 87 ALA A CA 1
ATOM 681 C C . ALA A 1 87 ? 2.527 -15.995 17.391 1.00 93.12 87 ALA A C 1
ATOM 683 O O . ALA A 1 87 ? 2.332 -17.166 17.705 1.00 93.12 87 ALA A O 1
ATOM 684 N N . THR A 1 88 ? 3.122 -15.659 16.244 1.00 95.12 88 THR A N 1
ATOM 685 C CA . THR A 1 88 ? 3.605 -16.644 15.267 1.00 95.12 88 THR A CA 1
ATOM 686 C C . THR A 1 88 ? 4.927 -17.294 15.707 1.00 95.12 88 THR A C 1
ATOM 688 O O . THR A 1 88 ? 5.166 -18.457 15.385 1.00 95.12 88 THR A O 1
ATOM 691 N N . ILE A 1 89 ? 5.764 -16.601 16.494 1.00 91.31 89 ILE A N 1
ATOM 692 C CA . ILE A 1 89 ? 7.062 -17.111 16.985 1.00 91.31 89 ILE A CA 1
ATOM 693 C C . ILE A 1 89 ? 6.964 -18.505 17.639 1.00 91.31 89 ILE A C 1
ATOM 695 O O . ILE A 1 89 ? 7.667 -19.403 17.174 1.00 91.31 89 ILE A O 1
ATOM 699 N N . PRO A 1 90 ? 6.107 -18.765 18.652 1.00 87.75 90 PRO A N 1
ATOM 700 C CA . PRO A 1 90 ? 6.062 -20.074 19.317 1.00 87.75 90 PRO A CA 1
ATOM 701 C C . PRO A 1 90 ? 5.696 -21.236 18.381 1.00 87.75 90 PRO A C 1
ATOM 703 O O . PRO A 1 90 ? 6.080 -22.378 18.642 1.00 87.75 90 PRO A O 1
ATOM 706 N N . PHE A 1 91 ? 4.985 -20.952 17.286 1.00 88.19 91 PHE A N 1
ATOM 707 C CA . PHE A 1 91 ? 4.575 -21.951 16.301 1.00 88.19 91 PHE A CA 1
ATOM 708 C C . PHE A 1 91 ? 5.712 -22.335 15.342 1.00 88.19 91 PHE A C 1
ATOM 710 O O . PHE A 1 91 ? 5.779 -23.472 14.882 1.00 88.19 91 PHE A O 1
ATOM 717 N N . ILE A 1 92 ? 6.627 -21.403 15.064 1.00 88.88 92 ILE A N 1
ATOM 718 C CA . ILE A 1 92 ? 7.751 -21.605 14.142 1.00 88.88 92 ILE A CA 1
ATOM 719 C C . ILE A 1 92 ? 8.987 -22.197 14.852 1.00 88.88 92 ILE A C 1
ATOM 721 O O . ILE A 1 92 ? 9.754 -22.917 14.220 1.00 88.88 92 ILE A O 1
ATOM 725 N N . VAL A 1 93 ? 9.175 -21.958 16.156 1.00 86.38 93 VAL A N 1
ATOM 726 C CA . VAL A 1 93 ? 10.378 -22.391 16.905 1.00 86.38 93 VAL A CA 1
ATOM 727 C C . VAL A 1 93 ? 10.525 -23.917 16.981 1.00 86.38 93 VAL A C 1
ATOM 729 O O . VAL A 1 93 ? 11.530 -24.454 16.529 1.00 86.38 93 VAL A O 1
ATOM 732 N N . HIS A 1 94 ? 9.510 -24.641 17.463 1.00 84.31 94 HIS A N 1
ATOM 733 C CA . HIS A 1 94 ? 9.591 -26.099 17.645 1.00 84.31 94 HIS A CA 1
ATOM 734 C C . HIS A 1 94 ? 9.951 -26.901 16.373 1.00 84.31 94 HIS A C 1
ATOM 736 O O . HIS A 1 94 ? 10.790 -27.800 16.466 1.00 84.31 94 HIS A O 1
ATOM 742 N N . PRO A 1 95 ? 9.370 -26.630 15.183 1.00 86.12 95 PRO A N 1
ATOM 743 C CA . PRO A 1 95 ? 9.774 -27.337 13.970 1.00 86.12 95 PRO A CA 1
ATOM 744 C C . PRO A 1 95 ? 11.174 -26.935 13.496 1.00 86.12 95 PRO A C 1
ATOM 746 O O . PRO A 1 95 ? 11.889 -27.792 12.986 1.00 86.12 95 PRO A O 1
ATOM 749 N N . ILE A 1 96 ? 11.596 -25.675 13.679 1.00 86.56 96 ILE A N 1
ATOM 750 C CA . ILE A 1 96 ? 12.960 -25.249 13.332 1.00 86.56 96 ILE A CA 1
ATOM 751 C C . ILE A 1 96 ? 13.980 -25.966 14.210 1.00 86.56 96 ILE A C 1
ATOM 753 O O . ILE A 1 96 ? 14.939 -26.520 13.677 1.00 86.56 96 ILE A O 1
ATOM 757 N N . ASP A 1 97 ? 13.752 -26.016 15.520 1.00 83.56 97 ASP A N 1
ATOM 758 C CA . ASP A 1 97 ? 14.663 -26.685 16.444 1.00 83.56 97 ASP A CA 1
ATOM 759 C C . ASP A 1 97 ? 14.795 -28.171 16.082 1.00 83.56 97 ASP A C 1
ATOM 761 O O . ASP A 1 97 ? 15.906 -28.682 15.944 1.00 83.56 97 ASP A O 1
ATOM 765 N N . ALA A 1 98 ? 13.680 -28.857 15.802 1.00 86.81 98 ALA A N 1
ATOM 766 C CA . ALA A 1 98 ? 13.692 -30.254 15.363 1.00 86.81 98 ALA A CA 1
ATOM 767 C C . ALA A 1 98 ? 14.448 -30.463 14.035 1.00 86.81 98 ALA A C 1
ATOM 769 O O . ALA A 1 98 ? 15.176 -31.446 13.880 1.00 86.81 98 ALA A O 1
ATOM 770 N N . LEU A 1 99 ? 14.310 -29.536 13.082 1.00 87.38 99 LEU A N 1
ATOM 771 C CA . LEU A 1 99 ? 15.019 -29.584 11.802 1.00 87.38 99 LEU A CA 1
ATOM 772 C C . LEU A 1 99 ? 16.524 -29.350 11.963 1.00 87.38 99 LEU A C 1
ATOM 774 O O . LEU A 1 99 ? 17.319 -30.052 11.338 1.00 87.38 99 LEU A O 1
ATOM 778 N N . VAL A 1 100 ? 16.927 -28.396 12.804 1.00 88.25 100 VAL A N 1
ATOM 779 C CA . VAL A 1 100 ? 18.339 -28.120 13.101 1.00 88.25 100 VAL A CA 1
ATOM 780 C C . VAL A 1 100 ? 18.963 -29.296 13.839 1.00 88.25 100 VAL A C 1
ATOM 782 O O . VAL A 1 100 ? 20.048 -29.726 13.457 1.00 88.25 100 VAL A O 1
ATOM 785 N N . HIS A 1 101 ? 18.271 -29.868 14.827 1.00 83.62 101 HIS A N 1
ATOM 786 C CA . HIS A 1 101 ? 18.725 -31.077 15.512 1.00 83.62 101 HIS A CA 1
ATOM 787 C C . HIS A 1 101 ? 18.909 -32.238 14.533 1.00 83.62 101 HIS A C 1
ATOM 789 O O . HIS A 1 101 ? 19.968 -32.859 14.520 1.00 83.62 101 HIS A O 1
ATOM 795 N N . TYR A 1 102 ? 17.944 -32.465 13.639 1.00 86.00 102 TYR A N 1
ATOM 796 C CA . TYR A 1 102 ? 18.059 -33.486 12.599 1.00 86.00 102 TYR A CA 1
ATOM 797 C C . TYR A 1 102 ? 19.234 -33.226 11.640 1.00 86.00 102 TYR A C 1
ATOM 799 O O . TYR A 1 102 ? 19.986 -34.143 11.306 1.00 86.00 102 TYR A O 1
ATOM 807 N N . GLY A 1 103 ? 19.428 -31.976 11.213 1.00 87.25 103 GLY A N 1
ATOM 808 C CA . GLY A 1 103 ? 20.555 -31.584 10.368 1.00 87.25 103 GLY A CA 1
ATOM 809 C C . GLY A 1 103 ? 21.897 -31.777 11.072 1.00 87.25 103 GLY A C 1
ATOM 810 O O . GLY A 1 103 ? 22.820 -32.358 10.498 1.00 87.25 103 GLY A O 1
ATOM 811 N N . MET A 1 104 ? 22.001 -31.351 12.330 1.00 84.56 104 MET A N 1
ATOM 812 C CA . MET A 1 104 ? 23.208 -31.458 13.147 1.00 84.56 104 MET A CA 1
ATOM 813 C C . MET A 1 104 ? 23.564 -32.924 13.432 1.00 84.56 104 MET A C 1
ATOM 815 O O . MET A 1 104 ? 24.724 -33.310 13.278 1.00 84.56 104 MET A O 1
ATOM 819 N N . ASP A 1 105 ? 22.573 -33.769 13.724 1.00 79.62 105 ASP A N 1
ATOM 820 C CA . ASP A 1 105 ? 22.757 -35.211 13.931 1.00 79.62 105 ASP A CA 1
ATOM 821 C C . ASP A 1 105 ? 23.243 -35.943 12.674 1.00 79.62 105 ASP A C 1
ATOM 823 O O . ASP A 1 105 ? 23.901 -36.981 12.771 1.00 79.62 105 ASP A O 1
ATOM 827 N N . LYS A 1 106 ? 22.936 -35.418 11.482 1.00 74.88 106 LYS A N 1
ATOM 828 C CA . LYS A 1 106 ? 23.343 -36.003 10.196 1.00 74.88 106 LYS A CA 1
ATOM 829 C C . LYS A 1 106 ? 24.655 -35.438 9.652 1.00 74.88 106 LYS A C 1
ATOM 831 O O . LYS A 1 106 ? 25.333 -36.137 8.904 1.00 74.88 106 LYS A O 1
ATOM 836 N N . THR A 1 107 ? 25.016 -34.206 10.012 1.00 76.38 107 THR A N 1
ATOM 837 C CA . THR A 1 107 ? 26.183 -33.492 9.456 1.00 76.38 107 THR A CA 1
ATOM 838 C C . THR A 1 107 ? 27.336 -33.344 10.448 1.00 76.38 107 THR A C 1
ATOM 840 O O . THR A 1 107 ? 28.468 -33.686 10.115 1.00 76.38 107 THR A O 1
ATOM 843 N N . VAL A 1 108 ? 27.065 -32.890 11.676 1.00 68.62 108 VAL A N 1
ATOM 844 C CA . VAL A 1 108 ? 28.085 -32.592 12.699 1.00 68.62 108 VAL A CA 1
ATOM 845 C C . VAL A 1 108 ? 28.480 -33.846 13.477 1.00 68.62 108 VAL A C 1
ATOM 847 O O . VAL A 1 108 ? 29.664 -34.053 13.743 1.00 68.62 108 VAL A O 1
ATOM 850 N N . ARG A 1 109 ? 27.518 -34.728 13.788 1.00 64.38 109 ARG A N 1
ATOM 851 C CA . ARG A 1 109 ? 27.771 -35.978 14.528 1.00 64.38 109 ARG A CA 1
ATOM 852 C C . ARG A 1 109 ? 28.872 -36.873 13.923 1.00 64.38 109 ARG A C 1
ATOM 854 O O . ARG A 1 109 ? 29.695 -37.359 14.697 1.00 64.38 109 ARG A O 1
ATOM 861 N N . PRO A 1 110 ? 28.968 -37.091 12.595 1.00 62.69 110 PRO A N 1
ATOM 862 C CA . PRO A 1 110 ? 30.084 -37.853 12.023 1.00 62.69 110 PRO A CA 1
ATOM 863 C C . PRO A 1 110 ? 31.420 -37.086 12.000 1.00 62.69 110 PRO A C 1
ATOM 865 O O . PRO A 1 110 ? 32.466 -37.713 11.838 1.00 62.69 110 PRO A O 1
ATOM 868 N N . TYR A 1 111 ? 31.408 -35.757 12.153 1.00 63.62 111 TYR A N 1
ATOM 869 C CA . TYR A 1 111 ? 32.605 -34.913 12.073 1.00 63.62 111 TYR A CA 1
ATOM 870 C C . TYR A 1 111 ? 33.279 -34.710 13.440 1.00 63.62 111 TYR A C 1
ATOM 872 O O . TYR A 1 111 ? 34.505 -34.711 13.519 1.00 63.62 111 TYR A O 1
ATOM 880 N N . LEU A 1 112 ? 32.499 -34.615 14.525 1.00 63.06 112 LEU A N 1
ATOM 881 C CA . LEU A 1 112 ? 33.025 -34.430 15.885 1.00 63.06 112 LEU A CA 1
ATOM 882 C C . LEU A 1 112 ? 33.707 -35.703 16.429 1.00 63.06 112 LEU A C 1
ATOM 884 O O . LEU A 1 112 ? 34.790 -35.630 16.996 1.00 63.06 112 LEU A O 1
ATOM 888 N N . HIS A 1 113 ? 33.164 -36.890 16.129 1.00 58.81 113 HIS A N 1
ATOM 889 C CA . HIS A 1 113 ? 33.794 -38.178 16.469 1.00 58.81 113 HIS A CA 1
ATOM 890 C C . HIS A 1 113 ? 35.089 -38.485 15.692 1.00 58.81 113 HIS A C 1
ATOM 892 O O . HIS A 1 113 ? 35.712 -39.515 15.935 1.00 58.81 113 HIS A O 1
ATOM 898 N N . ARG A 1 114 ? 35.508 -37.634 14.742 1.00 58.97 114 ARG A N 1
ATOM 899 C CA . ARG A 1 114 ? 36.788 -37.800 14.038 1.00 58.97 114 ARG A CA 1
ATOM 900 C C . ARG A 1 114 ? 37.968 -37.164 14.782 1.00 58.97 114 ARG A C 1
ATOM 902 O O . ARG A 1 114 ? 39.102 -37.497 14.454 1.00 58.97 114 ARG A O 1
ATOM 909 N N . HIS A 1 115 ? 37.716 -36.275 15.748 1.00 57.12 115 HIS A N 1
ATOM 910 C CA . HIS A 1 115 ? 38.767 -35.524 16.446 1.00 57.12 115 HIS A CA 1
ATOM 911 C C . HIS A 1 115 ? 38.997 -35.945 17.908 1.00 57.12 115 HIS A C 1
ATOM 913 O O . HIS A 1 115 ? 40.031 -35.583 18.465 1.00 57.12 115 HIS A O 1
ATOM 919 N N . ASP A 1 116 ? 38.107 -36.773 18.466 1.00 63.00 116 ASP A N 1
ATOM 920 C CA . ASP A 1 116 ? 38.250 -37.392 19.789 1.00 63.00 116 ASP A CA 1
ATOM 921 C C . ASP A 1 116 ? 38.479 -38.907 19.621 1.00 63.00 116 ASP A C 1
ATOM 923 O O . ASP A 1 116 ? 37.579 -39.731 19.804 1.00 63.00 116 ASP A O 1
ATOM 927 N N . GLY A 1 117 ? 39.680 -39.276 19.164 1.00 54.50 117 GLY A N 1
ATOM 928 C CA . GLY A 1 117 ? 40.179 -40.651 19.283 1.00 54.50 117 GLY A CA 1
ATOM 929 C C . GLY A 1 117 ? 40.555 -40.985 20.739 1.00 54.50 117 GLY A C 1
ATOM 930 O O . GLY A 1 117 ? 40.706 -40.058 21.537 1.00 54.50 117 GLY A O 1
ATOM 931 N N . PRO A 1 118 ? 40.682 -42.278 21.101 1.00 55.19 118 PRO A N 1
ATOM 932 C CA . PRO A 1 118 ? 41.292 -42.690 22.369 1.00 55.19 118 PRO A CA 1
ATOM 933 C C . PRO A 1 118 ? 42.752 -42.235 22.492 1.00 55.19 118 PRO A C 1
ATOM 935 O O . PRO A 1 118 ? 43.434 -42.135 21.443 1.00 55.19 118 PRO A O 1
#

Secondary structure (DSSP, 8-state):
--HHHHHHHHHHH-----HHHHSGGGGGGGHHHHHHHTTTTS-HHHHHHHHHHHHHHHHHHHHHHHHHHHTS-HHHHHHHHHHHHHHHHHHHHHHHHHHHHHHHHHHTHHHHTTT---

Radius of gyration: 27.5 Å; chains: 1; bounding box: 70×57×56 Å

Sequence (118 aa):
MDNAKADRDQAEDKKEVDIYRDTPVRLLGYANEVGESFRALTSPWFVRATYGVSGLYVVADTTDKATKMARVPLARRKWATTLVGLATIPFIVHPIDALVHYGMDKTVRPYLHRHDGP

pLDDT: mean 78.91, std 12.88, range [46.59, 95.12]

InterPro domains:
  IPR019560 Mitochondrial 18kDa protein [PF10558] (25-68)
  IPR019560 Mitochondrial 18kDa protein [PTHR11001] (1-72)

Organism: Hyalella azteca (NCBI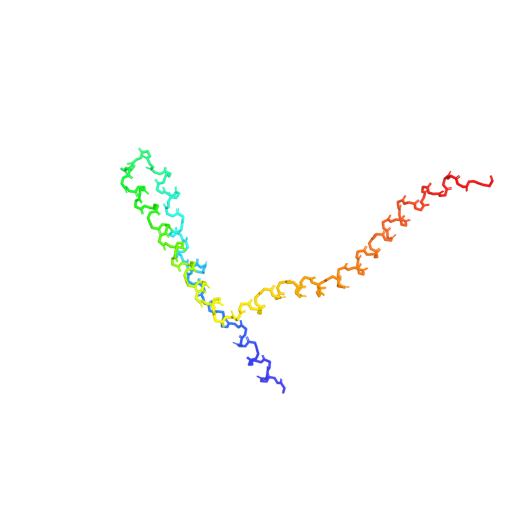:txid294128)